Protein AF-A0A0B8NUY4-F1 (afdb_monomer_lite)

Secondary structure (DSSP, 8-state):
-HHHHHHHHHHHHHS-EEEE-TTS-EEEE-HHHHHHHHHH-S-HHHHHHHHHHHHHHHHHHHHTTHHHHHHHHHHHHHHTT-SSHHHHHHHHHTSS-HHHHHHHHHHHHHHHHHHHHHHHHHHHHHH-GGGGSTTTTT-PPPP--

Structure (mmCIF, N/CA/C/O backbone):
data_AF-A0A0B8NUY4-F1
#
_entry.id   AF-A0A0B8NUY4-F1
#
loop_
_atom_site.group_PDB
_atom_site.id
_atom_site.type_symbol
_atom_site.label_atom_id
_atom_site.label_alt_id
_atom_site.label_comp_id
_atom_site.label_asym_id
_atom_site.label_entity_id
_atom_site.label_seq_id
_atom_site.pdbx_PDB_ins_code
_atom_site.Cartn_x
_atom_site.Cartn_y
_atom_site.Cartn_z
_atom_site.occupancy
_atom_site.B_iso_or_equiv
_atom_site.auth_seq_id
_atom_site.auth_comp_id
_atom_site.auth_asym_id
_atom_site.auth_atom_id
_atom_site.pdbx_PDB_model_num
ATOM 1 N N . MET A 1 1 ? -19.690 -8.090 8.317 1.00 87.94 1 MET A N 1
ATOM 2 C CA . MET A 1 1 ? -18.366 -7.470 8.070 1.00 87.94 1 MET A CA 1
ATOM 3 C C . MET A 1 1 ? -17.328 -8.542 7.787 1.00 87.94 1 MET A C 1
ATOM 5 O O . MET A 1 1 ? -16.783 -8.506 6.702 1.00 87.94 1 MET A O 1
ATOM 9 N N . ILE A 1 2 ? -17.117 -9.499 8.701 1.00 89.12 2 ILE A N 1
ATOM 10 C CA . ILE A 1 2 ? -16.120 -10.576 8.546 1.00 89.12 2 ILE A CA 1
ATOM 11 C C . ILE A 1 2 ? -16.313 -11.364 7.238 1.00 89.12 2 ILE A C 1
ATOM 13 O O . ILE A 1 2 ? -15.372 -11.487 6.468 1.00 89.12 2 ILE A O 1
ATOM 17 N N . GLU A 1 3 ? -17.535 -11.819 6.944 1.00 92.81 3 GLU A N 1
ATOM 18 C CA . GLU A 1 3 ? -17.837 -12.544 5.694 1.00 92.81 3 GLU A CA 1
ATOM 19 C C . GLU A 1 3 ? -17.555 -11.695 4.445 1.00 92.81 3 GLU A C 1
ATOM 21 O O . GLU A 1 3 ? -16.857 -12.136 3.543 1.00 92.81 3 GLU A O 1
ATOM 26 N N . PHE A 1 4 ? -18.007 -10.437 4.430 1.00 93.81 4 PHE A N 1
ATOM 27 C CA . PHE A 1 4 ? -17.758 -9.508 3.319 1.00 93.81 4 PHE A CA 1
ATOM 28 C C . PHE A 1 4 ? -16.258 -9.272 3.070 1.00 93.81 4 PHE A C 1
ATOM 30 O O . PHE A 1 4 ? -15.811 -9.166 1.932 1.00 93.81 4 PHE A O 1
ATOM 37 N N . GLU A 1 5 ? -15.473 -9.170 4.142 1.00 91.88 5 GLU A N 1
ATOM 38 C CA . GLU A 1 5 ? -14.023 -9.006 4.058 1.00 91.88 5 GLU A CA 1
ATOM 39 C C . GLU A 1 5 ? -13.341 -10.260 3.501 1.00 91.88 5 GLU A C 1
ATOM 41 O O . GLU A 1 5 ? -12.471 -10.141 2.638 1.00 91.88 5 GLU A O 1
ATOM 46 N N . ALA A 1 6 ? -13.780 -11.447 3.933 1.00 93.75 6 ALA A N 1
ATOM 47 C CA . ALA A 1 6 ? -13.304 -12.718 3.396 1.00 93.75 6 ALA A CA 1
ATOM 48 C C . ALA A 1 6 ? -13.618 -12.848 1.895 1.00 93.75 6 ALA A C 1
ATOM 50 O O . ALA A 1 6 ? -12.716 -13.126 1.110 1.00 93.75 6 ALA A O 1
ATOM 51 N N . GLU A 1 7 ? -14.847 -12.541 1.473 1.00 95.12 7 GLU A N 1
ATOM 52 C CA . GLU A 1 7 ? -15.241 -12.572 0.058 1.00 95.12 7 GLU A CA 1
ATOM 53 C C . GLU A 1 7 ? -14.411 -11.610 -0.806 1.00 95.12 7 GLU A C 1
ATOM 55 O O . GLU A 1 7 ? -13.982 -11.959 -1.908 1.00 95.12 7 GLU A O 1
ATOM 60 N N . LEU A 1 8 ? -14.167 -10.382 -0.331 1.00 94.50 8 LEU A N 1
ATOM 61 C CA . LEU A 1 8 ? -13.328 -9.422 -1.052 1.00 94.50 8 LEU A CA 1
ATOM 62 C C . LEU A 1 8 ? -11.884 -9.927 -1.170 1.00 94.50 8 LEU A C 1
ATOM 64 O O . LEU A 1 8 ? -11.257 -9.770 -2.221 1.00 94.50 8 LEU A O 1
ATOM 68 N N . PHE A 1 9 ? -11.359 -10.539 -0.108 1.00 93.06 9 PHE A N 1
ATOM 69 C CA . PHE A 1 9 ? -10.019 -11.114 -0.102 1.00 93.06 9 PHE A CA 1
ATOM 70 C C . PHE A 1 9 ? -9.893 -12.286 -1.084 1.00 93.06 9 PHE A C 1
ATOM 72 O O . PHE A 1 9 ? -8.938 -12.320 -1.859 1.00 93.06 9 PHE A O 1
ATOM 79 N N . GLU A 1 10 ? -10.873 -13.189 -1.122 1.00 94.75 10 GLU A N 1
ATOM 80 C CA . GLU A 1 10 ? -10.922 -14.296 -2.084 1.00 94.75 10 GLU A CA 1
ATOM 81 C C . GLU A 1 10 ? -10.956 -13.787 -3.529 1.00 94.75 10 GLU A C 1
ATOM 83 O O . GLU A 1 10 ? -10.166 -14.229 -4.366 1.00 94.75 10 GLU A O 1
ATOM 88 N N . LYS A 1 11 ? -11.803 -12.790 -3.825 1.00 94.50 11 LYS A N 1
ATOM 89 C CA . LYS A 1 11 ? -11.851 -12.176 -5.161 1.00 94.50 11 LYS A CA 1
ATOM 90 C C . LYS A 1 11 ? -10.519 -11.524 -5.534 1.00 94.50 11 LYS A C 1
ATOM 92 O O . LYS A 1 11 ? -10.078 -11.664 -6.671 1.00 94.50 11 LYS A O 1
ATOM 97 N N . LYS A 1 12 ? -9.861 -10.841 -4.589 1.00 93.31 12 LYS A N 1
ATOM 98 C CA . LYS A 1 12 ? -8.531 -10.249 -4.800 1.00 93.31 12 LYS A CA 1
ATOM 99 C C . LYS A 1 12 ? -7.484 -11.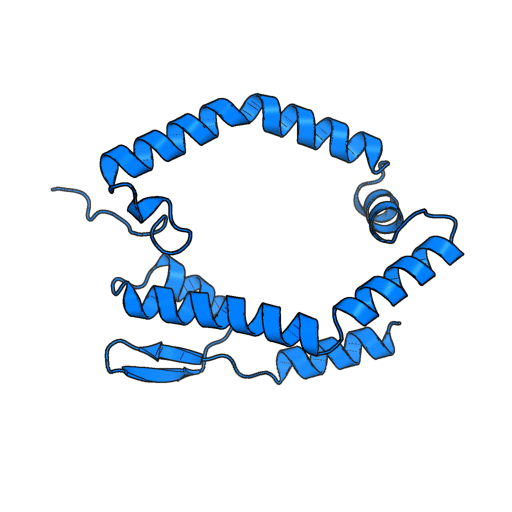328 -5.084 1.00 93.31 12 LYS A C 1
ATOM 101 O O . LYS A 1 12 ? -6.646 -11.136 -5.954 1.00 93.31 12 LYS A O 1
ATOM 106 N N . GLN A 1 13 ? -7.517 -12.446 -4.363 1.00 91.12 13 GLN A N 1
ATOM 107 C CA . GLN A 1 13 ? -6.579 -13.550 -4.566 1.00 91.12 13 GLN A CA 1
ATOM 108 C C . GLN A 1 13 ? -6.770 -14.226 -5.931 1.00 91.12 13 GLN A C 1
ATOM 110 O O . GLN A 1 13 ? -5.793 -14.638 -6.550 1.00 91.12 13 GLN A O 1
ATOM 115 N N . ALA A 1 14 ? -8.014 -14.319 -6.405 1.00 92.38 14 ALA A N 1
ATOM 116 C CA . ALA A 1 14 ? -8.345 -14.853 -7.723 1.00 92.38 14 ALA A CA 1
ATOM 117 C C . ALA A 1 14 ? -8.061 -13.871 -8.877 1.00 92.38 14 ALA A C 1
ATOM 119 O O . ALA A 1 14 ? -8.057 -14.280 -10.039 1.00 92.38 14 ALA A O 1
ATOM 120 N N . HIS A 1 15 ? -7.836 -12.587 -8.585 1.00 93.94 15 HIS A N 1
ATOM 121 C CA . HIS A 1 15 ? -7.518 -11.586 -9.594 1.00 93.94 15 HIS A CA 1
ATOM 122 C C . HIS A 1 15 ? -6.085 -11.782 -10.105 1.00 93.94 15 HIS A C 1
ATOM 124 O O . HIS A 1 15 ? -5.112 -11.562 -9.383 1.00 93.94 15 HIS A O 1
ATOM 130 N N . GLN A 1 16 ? -5.963 -12.208 -11.362 1.00 94.12 16 GLN A N 1
ATOM 131 C CA . GLN A 1 16 ? -4.671 -12.391 -12.016 1.00 94.12 16 GLN A CA 1
ATOM 132 C C . GLN A 1 16 ? -4.020 -11.039 -12.293 1.00 94.12 16 GLN A C 1
ATOM 134 O O . GLN A 1 16 ? -4.650 -10.129 -12.829 1.00 94.12 16 GLN A O 1
ATOM 139 N N . LEU A 1 17 ? -2.742 -10.934 -11.944 1.00 96.56 17 LEU A N 1
ATOM 140 C CA . LEU A 1 17 ? -1.905 -9.795 -12.284 1.00 96.56 17 LEU A CA 1
ATOM 141 C C . LEU A 1 17 ? -0.890 -10.240 -13.325 1.00 96.56 17 LEU A C 1
ATOM 143 O O . LEU A 1 17 ? -0.335 -11.334 -13.231 1.00 96.56 17 LEU A O 1
ATOM 147 N N . SER A 1 18 ? -0.604 -9.360 -14.273 1.00 97.06 18 SER A N 1
ATOM 148 C CA . SER A 1 18 ? 0.389 -9.606 -15.312 1.00 97.06 18 SER A CA 1
ATOM 149 C C . SER A 1 18 ? 1.168 -8.336 -15.615 1.00 97.06 18 SER A C 1
ATOM 151 O O . SER A 1 18 ? 0.633 -7.239 -15.454 1.00 97.06 18 SER A O 1
ATOM 153 N N . TYR A 1 19 ? 2.393 -8.482 -16.102 1.00 97.50 19 TYR A N 1
ATOM 154 C CA . TYR A 1 19 ? 3.190 -7.394 -16.669 1.00 97.50 19 TYR A CA 1
ATOM 155 C C . TYR A 1 19 ? 3.622 -7.751 -18.096 1.00 97.50 19 TYR A C 1
ATOM 157 O O . TYR A 1 19 ? 3.469 -8.891 -18.529 1.00 97.50 19 TYR A O 1
ATOM 165 N N . VAL A 1 20 ? 4.143 -6.776 -18.834 1.00 97.94 20 VAL A N 1
ATOM 166 C CA . VAL A 1 20 ? 4.704 -6.967 -20.175 1.00 97.94 20 VAL A CA 1
ATOM 167 C C . VAL A 1 20 ? 6.219 -7.136 -20.064 1.00 97.94 20 VAL A C 1
ATOM 169 O O . VAL A 1 20 ? 6.892 -6.270 -19.502 1.00 97.94 20 VAL A O 1
ATOM 172 N N . ASP A 1 21 ? 6.744 -8.254 -20.564 1.00 95.88 21 ASP A N 1
ATOM 173 C CA . ASP A 1 21 ? 8.181 -8.538 -20.595 1.00 95.88 21 ASP A CA 1
ATOM 174 C C . ASP A 1 21 ? 8.914 -7.786 -21.724 1.00 95.88 21 ASP A C 1
ATOM 176 O O . ASP A 1 21 ? 8.318 -7.064 -22.523 1.00 95.88 21 ASP A O 1
ATOM 180 N N . GLU A 1 22 ? 10.233 -7.962 -21.806 1.00 95.00 22 GLU A N 1
ATOM 181 C CA . GLU A 1 22 ? 11.085 -7.301 -22.809 1.00 95.00 22 GLU A CA 1
ATOM 182 C C . GLU A 1 22 ? 10.755 -7.696 -24.257 1.00 95.00 22 GLU A C 1
ATOM 184 O O . GLU A 1 22 ? 11.108 -6.978 -25.191 1.00 95.00 22 GLU A O 1
ATOM 189 N N . ASN A 1 23 ? 10.070 -8.825 -24.453 1.00 95.25 23 ASN A N 1
ATOM 190 C CA . ASN A 1 23 ? 9.657 -9.322 -25.761 1.00 95.25 23 ASN A CA 1
ATOM 191 C C . ASN A 1 23 ? 8.230 -8.877 -26.126 1.00 95.25 23 ASN A C 1
ATOM 193 O O . ASN A 1 23 ? 7.735 -9.232 -27.196 1.00 95.25 23 ASN A O 1
ATOM 197 N N . GLY A 1 24 ? 7.558 -8.119 -25.253 1.00 94.94 24 GLY A N 1
ATOM 198 C CA . GLY A 1 24 ? 6.174 -7.692 -25.441 1.00 94.94 24 GLY A CA 1
ATOM 199 C C . GLY A 1 24 ? 5.130 -8.735 -25.029 1.00 94.94 24 GLY A C 1
ATOM 200 O O . GLY A 1 24 ? 3.950 -8.556 -25.333 1.00 94.94 24 GLY A O 1
ATOM 201 N N . ASN A 1 25 ? 5.521 -9.813 -24.344 1.00 97.06 25 ASN A N 1
ATOM 202 C CA . ASN A 1 25 ? 4.589 -10.839 -23.882 1.00 97.06 25 ASN A CA 1
ATOM 203 C C . ASN A 1 25 ? 3.969 -10.451 -22.540 1.00 97.06 25 ASN A C 1
ATOM 205 O O . ASN A 1 25 ? 4.653 -9.947 -21.652 1.00 97.06 25 ASN A O 1
ATOM 209 N N . SER A 1 26 ? 2.682 -10.753 -22.367 1.00 97.25 26 SER A N 1
ATOM 210 C CA . SER A 1 26 ? 2.031 -10.685 -21.058 1.00 97.25 26 SER A CA 1
ATOM 211 C C . SER A 1 26 ? 2.443 -11.894 -20.215 1.00 97.25 26 SER A C 1
ATOM 213 O O . SER A 1 26 ? 2.298 -13.036 -20.652 1.00 97.25 26 SER A O 1
ATOM 215 N N . VAL A 1 27 ? 2.984 -11.632 -19.026 1.00 97.69 27 VAL A N 1
ATOM 216 C CA . VAL A 1 27 ? 3.499 -12.636 -18.092 1.00 97.69 27 VAL A CA 1
ATOM 217 C C . VAL A 1 27 ? 2.803 -12.482 -16.748 1.00 97.69 27 VAL A C 1
ATOM 219 O O . VAL A 1 27 ? 2.834 -11.406 -16.146 1.00 97.69 27 VAL A O 1
ATOM 222 N N . ASP A 1 28 ? 2.207 -13.571 -16.265 1.00 97.31 28 ASP A N 1
ATOM 223 C CA . ASP A 1 28 ? 1.576 -13.629 -14.948 1.00 97.31 28 ASP A CA 1
ATOM 224 C C . ASP A 1 28 ? 2.596 -13.383 -13.833 1.00 97.31 28 ASP A C 1
ATOM 226 O O . ASP A 1 28 ? 3.708 -13.921 -13.829 1.00 97.31 28 ASP A O 1
ATOM 230 N N . ALA A 1 29 ? 2.202 -12.591 -12.842 1.00 96.38 29 ALA A N 1
ATOM 231 C CA . ALA A 1 29 ? 3.053 -12.245 -11.719 1.00 96.38 29 ALA A CA 1
ATOM 232 C C . ALA A 1 29 ? 2.259 -12.129 -10.420 1.00 96.38 29 ALA A C 1
ATOM 234 O O . ALA A 1 29 ? 1.110 -11.706 -10.382 1.00 96.38 29 ALA A O 1
ATOM 235 N N . SER A 1 30 ? 2.905 -12.469 -9.310 1.00 95.38 30 SER A N 1
ATOM 236 C CA . SER A 1 30 ? 2.383 -12.177 -7.976 1.00 95.38 30 SER A CA 1
ATOM 237 C C . SER A 1 30 ? 2.808 -10.777 -7.516 1.00 95.38 30 SER A C 1
ATOM 239 O O . SER A 1 30 ? 3.743 -10.186 -8.059 1.00 95.38 30 SER A O 1
ATOM 241 N N . LEU A 1 31 ? 2.171 -10.255 -6.461 1.00 94.81 31 LEU A N 1
ATOM 242 C CA . LEU A 1 31 ? 2.540 -8.960 -5.869 1.00 94.81 31 LEU A CA 1
ATOM 243 C C . LEU A 1 31 ? 4.039 -8.849 -5.513 1.00 94.81 31 LEU A C 1
ATOM 245 O O . LEU A 1 31 ? 4.652 -7.847 -5.887 1.00 94.81 31 LEU A O 1
ATOM 249 N N . PRO A 1 32 ? 4.676 -9.848 -4.858 1.00 95.88 32 PRO A N 1
ATOM 250 C CA . PRO A 1 32 ? 6.115 -9.797 -4.601 1.00 95.88 32 PRO A CA 1
ATOM 251 C C . PRO A 1 32 ? 6.965 -9.764 -5.876 1.00 95.88 32 PRO A C 1
ATOM 253 O O . PRO A 1 32 ? 7.992 -9.087 -5.899 1.00 95.88 32 PRO A O 1
ATOM 256 N N . VAL A 1 33 ? 6.537 -10.465 -6.933 1.00 96.62 33 VAL A N 1
ATOM 257 C CA . VAL A 1 33 ? 7.246 -10.496 -8.221 1.00 96.62 33 VAL A CA 1
ATOM 258 C C . VAL A 1 33 ? 7.189 -9.127 -8.891 1.00 96.62 33 VAL A C 1
ATOM 260 O O . VAL A 1 33 ? 8.239 -8.590 -9.234 1.00 96.62 33 VAL A O 1
ATOM 263 N N . LEU A 1 34 ? 6.005 -8.514 -8.989 1.00 96.31 34 LEU A N 1
ATOM 264 C CA . LEU A 1 34 ? 5.851 -7.156 -9.524 1.00 96.31 34 LEU A CA 1
ATOM 265 C C . LEU A 1 34 ? 6.705 -6.147 -8.746 1.00 96.31 34 LEU A C 1
ATOM 267 O O . LEU A 1 34 ? 7.444 -5.365 -9.342 1.00 96.31 34 LEU A O 1
ATOM 271 N N . ALA A 1 35 ? 6.679 -6.214 -7.411 1.00 94.44 35 ALA A N 1
ATOM 272 C CA . ALA A 1 35 ? 7.494 -5.349 -6.563 1.00 94.44 35 ALA A CA 1
ATOM 273 C C . ALA A 1 35 ? 9.004 -5.562 -6.777 1.00 94.44 35 ALA A C 1
ATOM 275 O O . ALA A 1 35 ? 9.775 -4.606 -6.701 1.00 94.44 35 ALA A O 1
ATOM 276 N N . SER A 1 36 ? 9.439 -6.799 -7.038 1.00 95.75 36 SER A N 1
ATOM 277 C CA . SER A 1 36 ? 10.831 -7.091 -7.387 1.00 95.75 36 SER A CA 1
ATOM 278 C C . SER A 1 36 ? 11.198 -6.502 -8.746 1.00 95.75 36 SER A C 1
ATOM 280 O O . SER A 1 36 ? 12.208 -5.813 -8.840 1.00 95.75 36 SER A O 1
ATOM 282 N N . ILE A 1 37 ? 10.363 -6.705 -9.771 1.00 95.12 37 ILE A N 1
ATOM 283 C CA . ILE A 1 37 ? 10.586 -6.192 -11.132 1.00 95.12 37 ILE A CA 1
ATOM 284 C C . ILE A 1 37 ? 10.782 -4.674 -11.112 1.00 95.12 37 ILE A C 1
ATOM 286 O O . ILE A 1 37 ? 11.767 -4.186 -11.657 1.00 95.12 37 ILE A O 1
ATOM 290 N N . ILE A 1 38 ? 9.914 -3.936 -10.411 1.00 92.88 38 ILE A N 1
ATOM 291 C CA . ILE A 1 38 ? 9.998 -2.469 -10.279 1.00 92.88 38 ILE A CA 1
ATOM 292 C C . ILE A 1 38 ? 11.329 -2.011 -9.657 1.00 92.88 38 ILE A C 1
ATOM 294 O O . ILE A 1 38 ? 11.805 -0.912 -9.937 1.00 92.88 38 ILE A O 1
ATOM 298 N N . ARG A 1 39 ? 11.953 -2.826 -8.801 1.00 89.75 39 ARG A N 1
ATOM 299 C CA . ARG A 1 39 ? 13.219 -2.462 -8.149 1.00 89.75 39 ARG A CA 1
ATOM 300 C C . ARG A 1 39 ? 14.458 -2.895 -8.920 1.00 89.75 39 ARG A C 1
ATOM 302 O O . ARG A 1 39 ? 15.480 -2.237 -8.781 1.00 89.75 39 ARG A O 1
ATOM 309 N N . THR A 1 40 ? 14.397 -4.009 -9.648 1.00 91.00 40 THR A N 1
ATOM 310 C CA . THR A 1 40 ? 15.613 -4.695 -10.117 1.00 91.00 40 THR A CA 1
ATOM 311 C C . THR A 1 40 ? 15.685 -4.912 -11.620 1.00 91.00 40 THR A C 1
ATOM 313 O O . THR A 1 40 ? 16.738 -5.310 -12.098 1.00 91.00 40 THR A O 1
ATOM 316 N N . ASN A 1 41 ? 14.594 -4.742 -12.371 1.00 92.50 41 ASN A N 1
ATOM 317 C CA . ASN A 1 41 ? 14.639 -4.958 -13.815 1.00 92.50 41 ASN A CA 1
ATOM 318 C C . ASN A 1 41 ? 15.307 -3.762 -14.512 1.00 92.50 41 ASN A C 1
ATOM 320 O O . ASN A 1 41 ? 14.965 -2.615 -14.229 1.00 92.50 41 ASN A O 1
ATOM 324 N N . GLU A 1 42 ? 16.241 -4.026 -15.425 1.00 90.00 42 GLU A N 1
ATOM 325 C CA . GLU A 1 42 ? 17.007 -2.994 -16.136 1.00 90.00 42 GLU A CA 1
ATOM 326 C C . GLU A 1 42 ? 16.142 -2.221 -17.146 1.00 90.00 42 GLU A C 1
ATOM 328 O O . GLU A 1 42 ? 16.305 -1.008 -17.325 1.00 90.00 42 GLU A O 1
ATOM 333 N N . ASN A 1 43 ? 15.153 -2.883 -17.751 1.00 90.94 43 ASN A N 1
ATOM 334 C CA . ASN A 1 43 ? 14.269 -2.289 -18.742 1.00 90.94 43 ASN A CA 1
ATOM 335 C C . ASN A 1 43 ? 13.178 -1.426 -18.079 1.00 90.94 43 ASN A C 1
ATOM 337 O O . ASN A 1 43 ? 12.319 -1.907 -17.333 1.00 90.94 43 ASN A O 1
ATOM 341 N N . ALA A 1 44 ? 13.199 -0.125 -18.380 1.00 87.88 44 ALA A N 1
ATOM 342 C CA . ALA A 1 44 ? 12.260 0.848 -17.829 1.00 87.88 44 ALA A CA 1
ATOM 343 C C . ALA A 1 44 ? 10.797 0.571 -18.209 1.00 87.88 44 ALA A C 1
ATOM 345 O O . ALA A 1 44 ? 9.917 0.756 -17.367 1.00 87.88 44 ALA A O 1
ATOM 346 N N . ASP A 1 45 ? 10.541 0.070 -19.418 1.00 91.88 45 ASP A N 1
ATOM 347 C CA . ASP A 1 45 ? 9.188 -0.227 -19.895 1.00 91.88 45 ASP A CA 1
ATOM 348 C C . ASP A 1 45 ? 8.598 -1.433 -19.150 1.00 91.88 45 ASP A C 1
ATOM 350 O O . ASP A 1 45 ? 7.426 -1.431 -18.764 1.00 91.88 45 ASP A O 1
ATOM 354 N N . VAL A 1 46 ? 9.437 -2.429 -18.843 1.00 95.25 46 VAL A N 1
ATOM 355 C CA . VAL A 1 46 ? 9.054 -3.589 -18.023 1.00 95.25 46 VAL A CA 1
ATOM 356 C C . VAL A 1 46 ? 8.728 -3.151 -16.593 1.00 95.25 46 VAL A C 1
ATOM 358 O O . VAL A 1 46 ? 7.690 -3.539 -16.047 1.00 95.25 46 VAL A O 1
ATOM 361 N N . ARG A 1 47 ? 9.558 -2.283 -15.989 1.00 93.31 47 ARG A N 1
ATOM 362 C CA . ARG A 1 47 ? 9.267 -1.691 -14.667 1.00 93.31 47 ARG A CA 1
ATOM 363 C C . ARG A 1 47 ? 7.953 -0.915 -14.673 1.00 93.31 47 ARG A C 1
ATOM 365 O O . ARG A 1 47 ? 7.148 -1.066 -13.753 1.00 93.31 47 ARG A O 1
ATOM 372 N N . GLN A 1 48 ? 7.720 -0.108 -15.707 1.00 92.38 48 GLN A N 1
ATOM 373 C CA . GLN A 1 48 ? 6.498 0.676 -15.854 1.00 92.38 48 GLN A CA 1
ATOM 374 C C . GLN A 1 48 ? 5.263 -0.216 -15.991 1.00 92.38 48 GLN A C 1
ATOM 376 O O . GLN A 1 48 ? 4.246 0.057 -15.352 1.00 92.38 48 GLN A O 1
ATOM 381 N N . SER A 1 49 ? 5.346 -1.292 -16.774 1.00 96.06 49 SER A N 1
ATOM 382 C CA . SER A 1 49 ? 4.253 -2.253 -16.917 1.00 96.06 49 SER A CA 1
ATOM 383 C C . SER A 1 49 ? 3.929 -2.945 -15.589 1.00 96.06 49 SER A C 1
ATOM 385 O O . SER A 1 49 ? 2.764 -3.004 -15.193 1.00 96.06 49 SER A O 1
ATOM 387 N N . ALA A 1 50 ? 4.951 -3.372 -14.840 1.00 96.00 50 ALA A N 1
ATOM 388 C CA . ALA A 1 50 ? 4.761 -3.971 -13.521 1.00 96.00 50 ALA A CA 1
ATOM 389 C C . ALA A 1 50 ? 4.157 -2.987 -12.502 1.00 96.00 50 ALA A C 1
ATOM 391 O O . ALA A 1 50 ? 3.269 -3.357 -11.734 1.00 96.00 50 ALA A O 1
ATOM 392 N N . HIS A 1 51 ? 4.588 -1.722 -12.515 1.00 94.50 51 HIS A N 1
ATOM 393 C CA . HIS A 1 51 ? 3.996 -0.670 -11.685 1.00 94.50 51 HIS A CA 1
ATOM 394 C C . HIS A 1 51 ? 2.533 -0.407 -12.057 1.00 94.50 51 HIS A C 1
ATOM 396 O O . HIS A 1 51 ? 1.673 -0.321 -11.182 1.00 94.50 51 HIS A O 1
ATOM 402 N N . LYS A 1 52 ? 2.226 -0.341 -13.357 1.00 95.12 52 LYS A N 1
ATOM 403 C CA . LYS A 1 52 ? 0.854 -0.191 -13.842 1.00 95.12 52 LYS A CA 1
ATOM 404 C C . LYS A 1 52 ? -0.044 -1.340 -13.376 1.00 95.12 52 LYS A C 1
ATOM 406 O O . LYS A 1 52 ? -1.161 -1.067 -12.956 1.00 95.12 52 LYS A O 1
ATOM 411 N N . ALA A 1 53 ? 0.443 -2.580 -13.373 1.00 96.69 53 ALA A N 1
ATOM 412 C CA . ALA A 1 53 ? -0.320 -3.720 -12.864 1.00 96.69 53 ALA A CA 1
ATOM 413 C C . ALA A 1 53 ? -0.719 -3.558 -11.382 1.00 96.69 53 ALA A C 1
ATOM 415 O O . ALA A 1 53 ? -1.825 -3.935 -10.998 1.00 96.69 53 ALA A O 1
ATOM 416 N N . LEU A 1 54 ? 0.143 -2.951 -10.552 1.00 95.12 54 LEU A N 1
ATOM 417 C CA . LEU A 1 54 ? -0.195 -2.626 -9.160 1.00 95.12 54 LEU A CA 1
ATOM 418 C C . LEU A 1 54 ? -1.267 -1.530 -9.067 1.00 95.12 54 LEU A C 1
ATOM 420 O O . LEU A 1 54 ? -2.214 -1.679 -8.298 1.00 95.12 54 LEU A O 1
ATOM 424 N N . LEU A 1 55 ? -1.164 -0.471 -9.875 1.00 94.25 55 LEU A N 1
ATOM 425 C CA . LEU A 1 55 ? -2.179 0.592 -9.920 1.00 94.25 55 LEU A CA 1
ATOM 426 C C . LEU A 1 55 ? -3.534 0.076 -10.422 1.00 94.25 55 LEU A C 1
ATOM 428 O O . LEU A 1 55 ? -4.582 0.447 -9.898 1.00 94.25 55 LEU A O 1
ATOM 432 N N . ASP A 1 56 ? -3.526 -0.799 -11.424 1.00 95.88 56 ASP A N 1
ATOM 433 C CA . ASP A 1 56 ? -4.745 -1.392 -11.970 1.00 95.88 56 ASP A CA 1
ATOM 434 C C . ASP A 1 56 ? -5.428 -2.295 -10.925 1.00 95.88 56 ASP A C 1
ATOM 436 O O . ASP A 1 56 ? -6.656 -2.275 -10.813 1.00 95.88 56 ASP A O 1
ATOM 440 N N . LEU A 1 57 ? -4.658 -2.998 -10.082 1.00 96.00 57 LEU A N 1
ATOM 441 C CA . LEU A 1 57 ? -5.204 -3.722 -8.930 1.00 96.00 57 LEU A CA 1
ATOM 442 C C . LEU A 1 57 ? -5.879 -2.786 -7.919 1.00 96.00 57 LEU A C 1
ATOM 444 O O . LEU A 1 57 ? -6.936 -3.126 -7.385 1.00 96.00 57 LEU A O 1
ATOM 448 N N . GLU A 1 58 ? -5.291 -1.622 -7.631 1.00 94.50 58 GLU A N 1
ATOM 449 C CA . GLU A 1 58 ? -5.912 -0.628 -6.746 1.00 94.50 58 GLU A CA 1
ATOM 450 C C . GLU A 1 58 ? -7.254 -0.157 -7.314 1.00 94.50 58 GLU A C 1
ATOM 452 O O . GLU A 1 58 ? -8.261 -0.156 -6.602 1.00 94.50 58 GLU A O 1
ATOM 457 N N . GLN A 1 59 ? -7.303 0.166 -8.611 1.00 96.44 59 GLN A N 1
ATOM 458 C CA . GLN A 1 59 ? -8.550 0.550 -9.279 1.00 96.44 59 GLN A CA 1
ATOM 459 C C . GLN A 1 59 ? -9.585 -0.574 -9.245 1.00 96.44 59 GLN A C 1
ATOM 461 O O . GLN A 1 59 ? -10.762 -0.330 -8.968 1.00 96.44 59 GLN A O 1
ATOM 466 N N . TRP A 1 60 ? -9.148 -1.813 -9.464 1.00 96.88 60 TRP A N 1
ATOM 467 C CA . TRP A 1 60 ? -10.010 -2.978 -9.357 1.00 96.88 60 TRP A CA 1
ATOM 468 C C . TRP A 1 60 ? -10.586 -3.111 -7.939 1.00 96.88 60 TRP A C 1
ATOM 470 O O . TRP A 1 60 ? -11.796 -3.272 -7.791 1.00 96.88 60 TRP A O 1
ATOM 480 N N . LEU A 1 61 ? -9.780 -2.954 -6.882 1.00 96.06 61 LEU A N 1
ATOM 481 C CA . LEU A 1 61 ? -10.254 -3.026 -5.491 1.00 96.06 61 LEU A CA 1
ATOM 482 C C . LEU A 1 61 ? -11.323 -1.972 -5.180 1.00 96.06 61 LEU A C 1
ATOM 484 O O . LEU A 1 61 ? -12.339 -2.293 -4.553 1.00 96.06 61 LEU A O 1
ATOM 488 N N . LEU A 1 62 ? -11.123 -0.734 -5.643 1.00 95.12 62 LEU A N 1
ATOM 489 C CA . LEU A 1 62 ? -12.088 0.355 -5.466 1.00 95.12 62 LEU A CA 1
ATOM 490 C C . LEU A 1 62 ? -13.448 0.026 -6.092 1.00 95.12 62 LEU A C 1
ATOM 492 O O . LEU A 1 62 ? -14.482 0.367 -5.521 1.00 95.12 62 LEU A O 1
ATOM 496 N N . GLN A 1 63 ? -13.448 -0.673 -7.226 1.00 96.00 63 GLN A N 1
ATOM 497 C CA . GLN A 1 63 ? -14.660 -1.068 -7.949 1.00 96.00 63 GLN A CA 1
ATOM 498 C C . GLN A 1 63 ? -15.295 -2.364 -7.425 1.00 96.00 63 GLN A C 1
ATOM 500 O O . GLN A 1 63 ? -16.454 -2.638 -7.726 1.00 96.00 63 GLN A O 1
ATOM 505 N N . ASN A 1 64 ? -14.565 -3.161 -6.638 1.00 95.75 64 ASN A N 1
ATOM 506 C CA . ASN A 1 64 ? -14.990 -4.504 -6.225 1.00 95.75 64 ASN A CA 1
ATOM 507 C C . ASN A 1 64 ? -15.353 -4.628 -4.738 1.00 95.75 64 ASN A C 1
ATOM 509 O O . ASN A 1 64 ? -15.529 -5.740 -4.245 1.00 95.75 64 ASN A O 1
ATOM 513 N N . GLY A 1 65 ? -15.536 -3.507 -4.034 1.00 94.81 65 GLY A N 1
ATOM 514 C CA . GLY A 1 65 ? -16.125 -3.489 -2.689 1.00 94.81 65 GLY A CA 1
ATOM 515 C C . GLY A 1 65 ? -15.217 -2.963 -1.583 1.00 94.81 65 GLY A C 1
ATOM 516 O O . GLY A 1 65 ? -15.602 -3.008 -0.414 1.00 94.81 65 GLY A O 1
ATOM 517 N N . PHE A 1 66 ? -14.031 -2.432 -1.904 1.00 96.44 66 PHE A N 1
ATOM 518 C CA . PHE A 1 66 ? -13.168 -1.829 -0.884 1.00 96.44 66 PHE A CA 1
ATOM 519 C C . PHE A 1 66 ? -13.844 -0.640 -0.180 1.00 96.44 66 PHE A C 1
ATOM 521 O O . PHE A 1 66 ? -13.780 -0.523 1.043 1.00 96.44 66 PHE A O 1
ATOM 528 N N . ILE A 1 67 ? -14.562 0.207 -0.923 1.00 96.81 67 ILE A N 1
ATOM 529 C CA . ILE A 1 67 ? -15.285 1.356 -0.354 1.00 96.81 67 ILE A CA 1
ATOM 530 C C . ILE A 1 67 ? -16.397 0.897 0.600 1.00 96.81 67 ILE A C 1
ATOM 532 O O . ILE A 1 67 ? -16.591 1.470 1.675 1.00 96.81 67 ILE A O 1
ATOM 536 N N . GLU A 1 68 ? -17.115 -0.162 0.245 1.00 97.38 68 GLU A N 1
ATOM 537 C CA . GLU A 1 68 ? -18.157 -0.773 1.070 1.00 97.38 68 GLU A CA 1
ATOM 538 C C . GLU A 1 68 ? -17.566 -1.369 2.351 1.00 97.38 68 GLU A C 1
ATOM 540 O O . GLU A 1 68 ? -18.123 -1.157 3.432 1.00 97.38 68 GLU A O 1
ATOM 545 N N . LEU A 1 69 ? -16.403 -2.021 2.261 1.00 96.69 69 LEU A N 1
ATOM 546 C CA . LEU A 1 69 ? -15.674 -2.511 3.428 1.00 96.69 69 LEU A CA 1
ATOM 547 C C . LEU A 1 69 ? -15.289 -1.365 4.375 1.00 96.69 69 LEU A C 1
ATOM 549 O O . LEU A 1 69 ? -15.516 -1.472 5.581 1.00 96.69 69 LEU A O 1
ATOM 553 N N . VAL A 1 70 ? -14.774 -0.247 3.850 1.00 9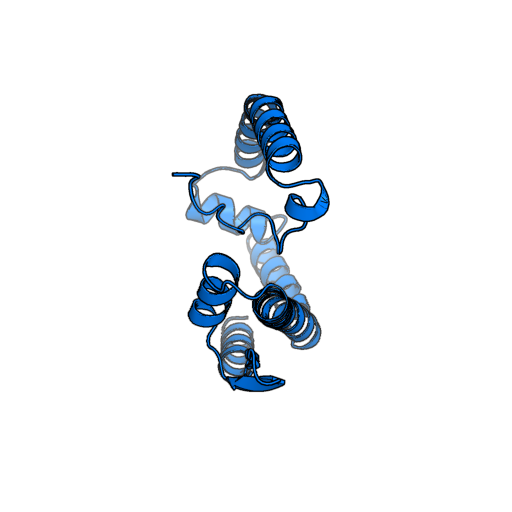6.75 70 VAL A N 1
ATOM 554 C CA . VAL A 1 70 ? -14.442 0.945 4.654 1.00 96.75 70 VAL A CA 1
ATOM 555 C C . VAL A 1 70 ? -15.680 1.478 5.386 1.00 96.75 70 VAL A C 1
ATOM 557 O O . VAL A 1 70 ? -15.623 1.754 6.586 1.00 96.75 70 VAL A O 1
ATOM 560 N N . LYS A 1 71 ? -16.833 1.560 4.708 1.00 97.62 71 LYS A N 1
ATOM 561 C CA . LYS A 1 71 ? -18.103 1.972 5.337 1.00 97.62 71 LYS A CA 1
ATOM 562 C C . LYS A 1 71 ? -18.521 1.013 6.456 1.00 97.62 71 LYS A C 1
ATOM 564 O O . LYS A 1 71 ? -18.961 1.469 7.510 1.00 97.62 71 LYS A O 1
ATOM 569 N N . LEU A 1 72 ? -18.403 -0.300 6.245 1.00 97.75 72 LEU A N 1
ATOM 570 C CA . LEU A 1 72 ? -18.743 -1.312 7.252 1.00 97.75 72 LEU A CA 1
ATOM 571 C C . LEU A 1 72 ? -17.835 -1.222 8.482 1.00 97.75 72 LEU A C 1
ATOM 573 O O . LEU A 1 72 ? -18.334 -1.259 9.605 1.00 97.75 72 LEU A O 1
ATOM 577 N N . ARG A 1 73 ? -16.530 -1.045 8.272 1.00 97.62 73 ARG A N 1
ATOM 578 C CA . ARG A 1 73 ? -15.541 -0.845 9.335 1.00 97.62 73 ARG A CA 1
ATOM 579 C C . ARG A 1 73 ? -15.840 0.402 10.167 1.00 97.62 73 ARG A C 1
ATOM 581 O O . ARG A 1 73 ? -15.853 0.330 11.393 1.00 97.62 73 ARG A O 1
ATOM 588 N N . ASN A 1 74 ? -16.170 1.521 9.520 1.00 98.00 74 ASN A N 1
ATOM 589 C CA . ASN A 1 74 ? -16.559 2.741 10.231 1.00 98.00 74 ASN A CA 1
ATOM 590 C C . ASN A 1 74 ? -17.857 2.561 11.028 1.00 98.00 74 ASN A C 1
ATOM 592 O O . ASN A 1 74 ? -17.908 2.955 12.188 1.00 98.00 74 ASN A O 1
ATOM 596 N N . LYS A 1 75 ? -18.880 1.904 10.461 1.00 97.88 75 LYS A N 1
ATOM 597 C CA . LYS A 1 75 ? -20.115 1.579 11.200 1.00 97.88 75 LYS A CA 1
ATOM 598 C C . LYS A 1 75 ? -19.843 0.706 12.425 1.00 97.88 75 LYS A C 1
ATOM 600 O O . LYS A 1 75 ? -20.435 0.925 13.477 1.00 97.88 75 LYS A O 1
ATOM 605 N N . PHE A 1 76 ? -18.954 -0.277 12.290 1.00 96.88 76 PHE A N 1
ATOM 606 C CA . PHE A 1 76 ? -18.535 -1.125 13.401 1.00 96.88 76 PHE A CA 1
ATOM 607 C C . PHE A 1 76 ? -17.875 -0.300 14.514 1.00 96.88 76 PHE A C 1
ATOM 609 O O . PHE A 1 76 ? -18.316 -0.368 15.657 1.00 96.88 76 PHE A O 1
ATOM 616 N N . ALA A 1 77 ? -16.897 0.542 14.185 1.00 97.81 77 ALA A N 1
ATOM 617 C CA . ALA A 1 77 ? -16.226 1.390 15.169 1.00 97.81 77 ALA A CA 1
ATOM 618 C C . ALA A 1 77 ? -17.187 2.375 15.861 1.00 97.81 77 ALA A C 1
ATOM 620 O O . ALA A 1 77 ? -17.165 2.508 17.083 1.00 97.81 77 ALA A O 1
ATOM 621 N N . GLN A 1 78 ? -18.109 2.975 15.105 1.00 98.00 78 GLN A N 1
ATOM 622 C CA . GLN A 1 78 ? -19.153 3.854 15.643 1.00 98.00 78 GLN A CA 1
ATOM 623 C C . GLN A 1 78 ? -20.078 3.136 16.624 1.00 98.00 78 GLN A C 1
ATOM 625 O O . GLN A 1 78 ? -20.449 3.707 17.647 1.00 98.00 78 GLN A O 1
ATOM 630 N N . SER A 1 79 ? -20.408 1.865 16.372 1.00 97.75 79 SER A N 1
ATOM 631 C CA . SER A 1 79 ? -21.207 1.066 17.313 1.00 97.75 79 SER A CA 1
ATOM 632 C C . SER A 1 79 ? -20.506 0.822 18.655 1.00 97.75 79 SER A C 1
ATOM 634 O O . SER A 1 79 ? -21.170 0.553 19.652 1.00 97.75 79 SER A O 1
ATOM 636 N N . LEU A 1 80 ? -19.178 0.953 18.684 1.00 97.06 80 LEU A N 1
ATOM 637 C CA . LEU A 1 80 ? -18.345 0.836 19.878 1.00 97.06 80 LEU A CA 1
ATOM 638 C C . LEU A 1 80 ? -18.035 2.198 20.525 1.00 97.06 80 LEU A C 1
ATOM 640 O O . LEU A 1 80 ? -17.321 2.239 21.522 1.00 97.06 80 LEU A O 1
ATOM 644 N N . GLY A 1 81 ? -18.567 3.299 19.981 1.00 97.31 81 GLY A N 1
ATOM 645 C CA . GLY A 1 81 ? -18.372 4.655 20.504 1.00 97.31 81 GLY A CA 1
ATOM 646 C C . GLY A 1 81 ? -17.185 5.425 19.913 1.00 97.31 81 GLY A C 1
ATOM 647 O O . GLY A 1 81 ? -16.899 6.521 20.384 1.00 97.31 81 GLY A O 1
ATOM 648 N N . TYR A 1 82 ? -16.516 4.897 18.884 1.00 97.75 82 TYR A N 1
ATOM 649 C CA . TYR A 1 82 ? -15.404 5.572 18.202 1.00 97.75 82 TYR A CA 1
ATOM 650 C C . TYR A 1 82 ? -15.894 6.452 17.039 1.00 97.75 82 TYR A C 1
ATOM 652 O O . TYR A 1 82 ? -16.939 6.187 16.443 1.00 97.75 82 TYR A O 1
ATOM 660 N N . GLY A 1 83 ? -15.126 7.482 16.664 1.00 96.06 83 GLY A N 1
ATOM 661 C CA . GLY A 1 83 ? -15.457 8.352 15.524 1.00 96.06 83 GLY A CA 1
ATOM 662 C C . GLY A 1 83 ? -15.331 7.642 14.171 1.00 96.06 83 GLY A C 1
ATOM 663 O O . GLY A 1 83 ? -16.181 7.788 13.284 1.00 96.06 83 GLY A O 1
ATOM 664 N N . SER A 1 84 ? -14.291 6.823 14.033 1.00 97.62 84 SER A N 1
ATOM 665 C CA . SER A 1 84 ? -13.961 6.067 12.829 1.00 97.62 84 SER A CA 1
ATOM 666 C C . SER A 1 84 ? -13.288 4.735 13.161 1.00 97.62 84 SER A C 1
ATOM 668 O O . SER A 1 84 ? -12.868 4.481 14.290 1.00 97.62 84 SER A O 1
ATOM 670 N N . PHE A 1 85 ? -13.144 3.874 12.152 1.00 97.38 85 PHE A N 1
ATOM 671 C CA . PHE A 1 85 ? -12.351 2.655 12.291 1.00 97.38 85 PHE A CA 1
ATOM 672 C C . PHE A 1 85 ? -10.874 2.941 12.537 1.00 97.38 85 PHE A C 1
ATOM 674 O O . PHE A 1 85 ? -10.223 2.140 13.194 1.00 97.38 85 PHE A O 1
ATOM 681 N N . PHE A 1 86 ? -10.357 4.072 12.049 1.00 97.25 86 PHE A N 1
ATOM 682 C CA . PHE A 1 86 ? -8.981 4.474 12.314 1.00 97.25 86 PHE A CA 1
ATOM 683 C C . PHE A 1 86 ? -8.763 4.722 13.810 1.00 97.25 86 PHE A C 1
ATOM 685 O O . PHE A 1 86 ? -7.867 4.114 14.384 1.00 97.25 86 PHE A O 1
ATOM 692 N N . ASP A 1 87 ? -9.652 5.486 14.455 1.00 97.56 87 ASP A N 1
ATOM 693 C CA . ASP A 1 87 ? -9.597 5.736 15.905 1.00 97.56 87 ASP A CA 1
ATOM 694 C C . ASP A 1 87 ? -9.653 4.432 16.704 1.00 97.56 87 ASP A C 1
ATOM 696 O O . ASP A 1 87 ? -8.851 4.202 17.607 1.00 97.56 87 ASP A O 1
ATOM 700 N N . TYR A 1 88 ? -10.573 3.543 16.318 1.00 97.75 88 TYR A N 1
ATOM 701 C CA . TYR A 1 88 ? -10.679 2.215 16.911 1.00 97.75 88 TYR A CA 1
ATOM 702 C C . TYR A 1 88 ? -9.389 1.401 16.736 1.00 97.75 88 TYR A C 1
ATOM 704 O O . TYR A 1 88 ? -8.922 0.780 17.687 1.00 97.75 88 TYR A O 1
ATOM 712 N N . SER A 1 89 ? -8.809 1.370 15.535 1.00 96.38 89 SER A N 1
ATOM 713 C CA . SER A 1 89 ? -7.601 0.590 15.261 1.00 96.38 89 SER A CA 1
ATOM 714 C C . SER A 1 89 ? -6.389 1.120 16.018 1.00 96.38 89 SER A C 1
ATOM 716 O O . SER A 1 89 ? -5.714 0.319 16.654 1.00 96.38 89 SER A O 1
ATOM 718 N N . VAL A 1 90 ? -6.149 2.434 16.010 1.00 96.50 90 VAL A N 1
ATOM 719 C CA . VAL A 1 90 ? -4.988 3.045 16.679 1.00 96.50 90 VAL A CA 1
ATOM 720 C C . VAL A 1 90 ? -5.027 2.791 18.186 1.00 96.50 90 VAL A C 1
ATOM 722 O O . VAL A 1 90 ? -4.039 2.325 18.749 1.00 96.50 90 VAL A O 1
ATOM 725 N N . GLU A 1 91 ? -6.177 2.976 18.841 1.00 96.69 91 GLU A N 1
ATOM 726 C CA . GLU A 1 91 ? -6.282 2.716 20.283 1.00 96.69 91 GLU A CA 1
ATOM 727 C C . GLU A 1 91 ? -6.046 1.232 20.618 1.00 96.69 91 GLU A C 1
ATOM 729 O O . GLU A 1 91 ? -5.447 0.893 21.643 1.00 96.69 91 GLU A O 1
ATOM 734 N N . LYS A 1 92 ? -6.496 0.318 19.747 1.00 95.25 92 LYS A N 1
ATOM 735 C CA . LYS A 1 92 ? -6.354 -1.127 19.967 1.00 95.25 92 LYS A CA 1
ATOM 736 C C . LYS A 1 92 ? -4.962 -1.669 19.659 1.00 95.25 92 LYS A C 1
ATOM 738 O O . LYS A 1 92 ? -4.564 -2.610 20.343 1.00 95.25 92 LYS A O 1
ATOM 743 N N . THR A 1 93 ? -4.261 -1.145 18.653 1.00 94.56 93 THR A N 1
ATOM 744 C CA . THR A 1 93 ? -2.949 -1.671 18.232 1.00 94.56 93 THR A CA 1
ATOM 745 C C . THR A 1 93 ? -1.783 -0.888 18.812 1.00 94.56 93 THR A C 1
ATOM 747 O O . THR A 1 93 ? -0.810 -1.500 19.241 1.00 94.56 93 THR A O 1
ATOM 750 N N . GLU A 1 94 ? -1.897 0.438 18.871 1.00 92.50 94 GLU A N 1
ATOM 751 C CA . GLU A 1 94 ? -0.814 1.337 19.286 1.00 92.50 94 GLU A CA 1
ATOM 752 C C . GLU A 1 94 ? -0.976 1.843 20.727 1.00 92.50 94 GLU A C 1
ATOM 754 O O . GLU A 1 94 ? -0.066 2.467 21.266 1.00 92.50 94 GLU A O 1
ATOM 759 N N . HIS A 1 95 ? -2.123 1.572 21.366 1.00 94.38 95 HIS A N 1
ATOM 760 C CA . HIS A 1 95 ? -2.439 1.998 22.736 1.00 94.38 95 HIS A CA 1
ATOM 761 C C . HIS A 1 95 ? -2.345 3.518 22.959 1.00 94.38 95 HIS A C 1
ATOM 763 O O . HIS A 1 95 ? -1.978 3.969 24.044 1.00 94.38 95 HIS A O 1
ATOM 769 N N . MET A 1 96 ? -2.706 4.298 21.939 1.00 95.19 96 MET A N 1
ATOM 770 C CA . MET A 1 96 ? -2.752 5.762 21.976 1.00 95.19 96 MET A CA 1
ATOM 771 C C . MET A 1 96 ? -3.974 6.292 21.226 1.00 95.19 96 MET A C 1
ATOM 773 O O . MET A 1 96 ? -4.639 5.562 20.490 1.00 95.19 96 MET A O 1
ATOM 777 N N . THR A 1 97 ? -4.277 7.569 21.411 1.00 96.19 97 THR A N 1
ATOM 778 C CA . THR A 1 97 ? -5.300 8.267 20.633 1.00 96.19 97 THR A CA 1
ATOM 779 C C . THR A 1 97 ? -4.786 8.635 19.241 1.00 96.19 97 THR A C 1
ATOM 781 O O . THR A 1 97 ? -3.585 8.774 18.999 1.00 96.19 97 THR A O 1
ATOM 784 N N . THR A 1 98 ? -5.716 8.863 18.314 1.00 96.19 98 THR A N 1
ATOM 785 C CA . THR A 1 98 ? -5.409 9.403 16.983 1.00 96.19 98 THR A CA 1
ATOM 786 C C . THR A 1 98 ? -4.672 10.747 17.059 1.00 96.19 98 THR A C 1
ATOM 788 O O . THR A 1 98 ? -3.758 10.989 16.276 1.00 96.19 98 THR A O 1
ATOM 791 N N . GLU A 1 99 ? -5.035 11.614 18.009 1.00 96.81 99 GLU A N 1
ATOM 792 C CA . GLU A 1 99 ? -4.400 12.926 18.200 1.00 96.81 99 GLU A CA 1
ATOM 793 C C . GLU A 1 99 ? -2.932 12.799 18.630 1.00 96.81 99 GLU A C 1
ATOM 795 O O . GLU A 1 99 ? -2.060 13.478 18.085 1.00 96.81 99 GLU A O 1
ATOM 800 N N . GLU A 1 100 ? -2.638 11.886 19.558 1.00 97.50 100 GLU A N 1
ATOM 801 C CA . GLU A 1 100 ? -1.264 11.590 19.977 1.00 97.50 100 GLU A CA 1
ATOM 802 C C . GLU A 1 100 ? -0.434 11.033 18.816 1.00 97.50 100 GLU A C 1
ATOM 804 O O . GLU A 1 100 ? 0.691 11.485 18.595 1.00 97.50 100 GLU A O 1
ATOM 809 N N . LEU A 1 101 ? -1.002 10.110 18.028 1.00 96.81 101 LEU A N 1
ATOM 810 C CA . LEU A 1 101 ? -0.335 9.569 16.844 1.00 96.81 101 LEU A CA 1
ATOM 811 C C . LEU A 1 101 ? 0.003 10.676 15.836 1.00 96.81 101 LEU A C 1
ATOM 813 O O . LEU A 1 101 ? 1.144 10.755 15.382 1.00 96.81 101 LEU A O 1
ATOM 817 N N . PHE A 1 102 ? -0.953 11.547 15.501 1.00 97.12 102 PHE A N 1
ATOM 818 C CA . PHE A 1 102 ? -0.699 12.646 14.565 1.00 97.12 102 PHE A CA 1
ATOM 819 C C . PHE A 1 102 ? 0.311 13.651 15.111 1.00 97.12 102 PHE A C 1
ATOM 821 O O . PHE A 1 102 ? 1.181 14.074 14.363 1.00 97.12 102 PHE A O 1
ATOM 828 N N . THR A 1 103 ? 0.293 13.940 16.413 1.00 98.12 103 THR A N 1
ATOM 829 C CA . THR A 1 103 ? 1.317 14.791 17.042 1.00 98.12 103 THR A CA 1
ATOM 830 C C . THR A 1 103 ? 2.728 14.233 16.816 1.00 98.12 103 THR A C 1
ATOM 832 O O . THR A 1 103 ? 3.650 14.981 16.490 1.00 98.12 103 THR A O 1
ATOM 835 N N . ILE A 1 104 ? 2.907 12.914 16.950 1.00 97.06 104 ILE A N 1
ATOM 836 C CA . ILE A 1 104 ? 4.194 12.245 16.707 1.00 97.06 104 ILE A CA 1
ATOM 837 C C . ILE A 1 104 ? 4.571 12.293 15.220 1.00 97.06 104 ILE A C 1
ATOM 839 O O . ILE A 1 104 ? 5.721 12.584 14.888 1.00 97.06 104 ILE A O 1
ATOM 843 N N . LEU A 1 105 ? 3.624 11.991 14.326 1.00 96.94 105 LEU A N 1
ATOM 844 C CA . LEU A 1 105 ? 3.868 11.978 12.881 1.00 96.94 105 LEU A CA 1
ATOM 845 C C . LEU A 1 105 ? 4.179 13.378 12.337 1.00 96.94 105 LEU A C 1
ATOM 847 O O . LEU A 1 105 ? 5.063 13.505 11.491 1.00 96.94 105 LEU A O 1
ATOM 851 N N . ASP A 1 106 ? 3.517 14.412 12.853 1.00 98.25 106 ASP A N 1
ATOM 852 C CA . ASP A 1 106 ? 3.732 15.805 12.465 1.00 98.25 106 ASP A CA 1
ATOM 853 C C . ASP A 1 106 ? 5.111 16.309 12.923 1.00 98.25 106 ASP A C 1
ATOM 855 O O . ASP A 1 106 ? 5.845 16.884 12.115 1.00 98.25 106 ASP A O 1
ATOM 859 N N . ASP A 1 107 ? 5.526 16.039 14.172 1.00 98.25 107 ASP A N 1
ATOM 860 C CA . ASP A 1 107 ? 6.891 16.363 14.637 1.00 98.25 107 ASP A CA 1
ATOM 861 C C . ASP A 1 107 ? 7.948 15.632 13.797 1.00 98.25 107 ASP A C 1
ATOM 863 O O . ASP A 1 107 ? 8.948 16.219 13.370 1.00 98.25 107 ASP A O 1
ATOM 867 N N . PHE A 1 108 ? 7.720 14.344 13.520 1.00 98.19 108 PHE A N 1
ATOM 868 C CA . PHE A 1 108 ? 8.625 13.545 12.702 1.00 98.19 108 PHE A CA 1
ATOM 869 C C . PHE A 1 108 ? 8.757 14.106 11.282 1.00 98.19 108 PHE A C 1
ATOM 871 O O . PHE A 1 108 ? 9.877 14.258 10.782 1.00 98.19 108 PHE A O 1
ATOM 878 N N . GLU A 1 109 ? 7.641 14.439 10.633 1.00 97.88 109 GLU A N 1
ATOM 879 C CA . GLU A 1 109 ? 7.632 15.043 9.302 1.00 97.88 109 GLU A CA 1
ATOM 880 C C . GLU A 1 109 ? 8.404 16.362 9.313 1.00 97.88 109 GLU A C 1
ATOM 882 O O . GLU A 1 109 ? 9.349 16.520 8.538 1.00 97.88 109 GLU A O 1
ATOM 887 N N . GLN A 1 110 ? 8.098 17.261 10.253 1.00 98.31 110 GLN A N 1
ATOM 888 C CA . GLN A 1 110 ? 8.729 18.576 10.325 1.00 98.31 110 GLN A CA 1
ATOM 889 C C . GLN A 1 110 ? 10.252 18.465 10.467 1.00 98.31 110 GLN A C 1
ATOM 891 O O . GLN A 1 110 ? 11.006 19.197 9.821 1.00 98.31 110 GLN A O 1
ATOM 896 N N . ARG A 1 111 ? 10.720 17.520 11.287 1.00 98.25 111 ARG A N 1
ATOM 897 C CA . ARG A 1 111 ? 12.149 17.300 11.547 1.00 98.25 111 ARG A CA 1
ATOM 898 C C . ARG A 1 111 ? 12.874 16.596 10.402 1.00 98.25 111 ARG A C 1
ATOM 900 O O . ARG A 1 111 ? 14.095 16.717 10.301 1.00 98.25 111 ARG A O 1
ATOM 907 N N . THR A 1 112 ? 12.161 15.858 9.553 1.00 97.94 112 THR A N 1
ATOM 908 C CA . THR A 1 112 ? 12.753 15.088 8.444 1.00 97.94 112 THR A CA 1
ATOM 909 C C . THR A 1 112 ? 12.570 15.735 7.073 1.00 97.94 112 THR A C 1
ATOM 911 O O . THR A 1 112 ? 13.327 15.409 6.153 1.00 97.94 112 THR A O 1
ATOM 914 N N . ARG A 1 113 ? 11.654 16.701 6.937 1.00 98.00 113 ARG A N 1
ATOM 915 C CA . ARG A 1 113 ? 11.311 17.389 5.685 1.00 98.00 113 ARG A CA 1
ATOM 916 C C . ARG A 1 113 ? 12.531 17.895 4.928 1.00 98.00 113 ARG A C 1
ATOM 918 O O . ARG A 1 113 ? 12.733 17.528 3.774 1.00 98.00 113 ARG A O 1
ATOM 925 N N . GLU A 1 114 ? 13.390 18.678 5.577 1.00 98.12 114 GLU A N 1
ATOM 926 C CA . GLU A 1 114 ? 14.559 19.246 4.898 1.00 98.12 114 GLU A CA 1
ATOM 927 C C . GLU A 1 114 ? 15.549 18.174 4.429 1.00 98.12 114 GLU A C 1
ATOM 929 O O . GLU A 1 114 ? 16.173 18.311 3.377 1.00 98.12 114 GLU A O 1
ATOM 934 N N . ALA A 1 115 ? 15.729 17.109 5.216 1.00 97.69 115 ALA A N 1
ATOM 935 C CA . ALA A 1 115 ? 16.608 16.010 4.841 1.00 97.69 115 ALA A CA 1
ATOM 936 C C . ALA A 1 115 ? 16.054 15.269 3.619 1.00 97.69 115 ALA A C 1
ATOM 938 O O . ALA A 1 115 ? 16.799 15.045 2.667 1.00 97.69 115 ALA A O 1
ATOM 939 N N . ASN A 1 116 ? 14.751 14.982 3.613 1.00 95.44 116 ASN A N 1
ATOM 940 C CA . ASN A 1 116 ? 14.061 14.390 2.473 1.00 95.44 116 ASN A CA 1
ATOM 941 C C . ASN A 1 116 ? 14.191 15.268 1.214 1.00 95.44 116 ASN A C 1
ATOM 943 O O . ASN A 1 116 ? 14.603 14.787 0.161 1.00 95.44 116 ASN A O 1
ATOM 947 N N . GLU A 1 117 ? 13.938 16.575 1.322 1.00 96.44 117 GLU A N 1
ATOM 948 C CA . GLU A 1 117 ? 14.079 17.510 0.198 1.00 96.44 117 GLU A CA 1
ATOM 949 C C . GLU A 1 117 ? 15.509 17.566 -0.354 1.00 96.44 117 GLU A C 1
ATOM 951 O O . GLU A 1 117 ? 15.702 17.613 -1.571 1.00 96.44 117 GLU A O 1
ATOM 956 N N . ARG A 1 118 ? 16.529 17.544 0.517 1.00 97.31 118 ARG A N 1
ATOM 957 C CA . ARG A 1 118 ? 17.933 17.462 0.085 1.00 97.31 118 ARG A CA 1
ATOM 958 C C . ARG A 1 118 ? 18.215 16.154 -0.647 1.00 97.31 118 ARG A C 1
ATOM 960 O O . ARG A 1 118 ? 18.857 16.190 -1.693 1.00 97.31 118 ARG A O 1
ATOM 967 N N . SER A 1 119 ? 17.720 15.027 -0.140 1.00 94.62 119 SER A N 1
ATOM 968 C CA . SER A 1 119 ? 17.877 13.721 -0.788 1.00 94.62 119 SER A CA 1
ATOM 969 C C . SER A 1 119 ? 17.219 13.674 -2.168 1.00 94.62 119 SER A C 1
ATOM 971 O O . SER A 1 119 ? 17.830 13.168 -3.106 1.00 94.62 119 SER A O 1
ATOM 973 N N . LE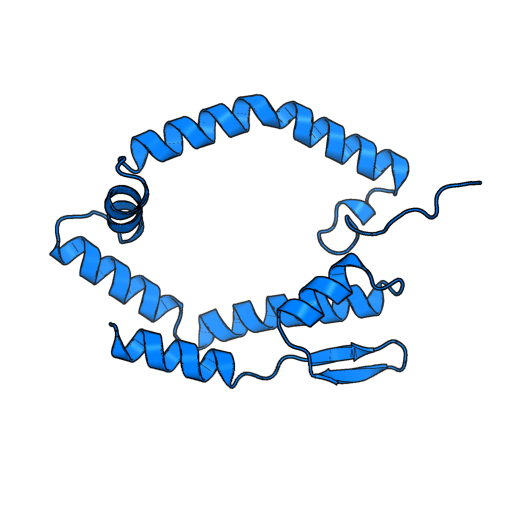U A 1 120 ? 16.026 14.256 -2.330 1.00 93.00 120 LEU A N 1
ATOM 974 C CA . LEU A 1 120 ? 15.353 14.345 -3.631 1.00 93.00 120 LEU A CA 1
ATOM 975 C C . LEU A 1 120 ? 16.117 15.246 -4.612 1.00 93.00 120 LEU A C 1
ATOM 977 O O . LEU A 1 120 ? 16.323 14.862 -5.760 1.00 93.00 120 LEU A O 1
ATOM 981 N N . LYS A 1 121 ? 16.604 16.410 -4.162 1.00 94.62 121 LYS A N 1
ATOM 982 C CA . LYS A 1 121 ? 17.438 17.299 -4.994 1.00 94.62 121 LYS A CA 1
ATOM 983 C C . LYS A 1 121 ? 18.730 16.616 -5.437 1.00 94.62 121 LYS A C 1
ATOM 985 O O . LYS A 1 121 ? 19.115 16.741 -6.595 1.00 94.62 121 LYS A O 1
ATOM 990 N N . GLN A 1 122 ? 19.376 15.879 -4.535 1.00 94.88 122 GLN A N 1
ATOM 991 C CA . GLN A 1 122 ? 20.577 15.113 -4.858 1.00 94.88 122 GLN A CA 1
ATOM 992 C C . GLN A 1 122 ? 20.273 14.027 -5.896 1.00 94.88 122 GLN A C 1
ATOM 994 O O . GLN A 1 122 ? 20.973 13.929 -6.899 1.00 94.88 122 GLN A O 1
ATOM 999 N N . LEU A 1 123 ? 19.181 13.277 -5.715 1.00 91.56 123 LEU A N 1
ATOM 1000 C CA . LEU A 1 123 ? 18.745 12.263 -6.674 1.00 91.56 123 LEU A CA 1
ATOM 1001 C C . LEU A 1 123 ? 18.506 12.860 -8.069 1.00 91.56 123 LEU A C 1
ATOM 1003 O O . LEU A 1 123 ? 19.003 12.320 -9.055 1.00 91.56 123 LEU A O 1
ATOM 1007 N N . ALA A 1 124 ? 17.790 13.984 -8.156 1.00 92.69 124 ALA A N 1
ATOM 1008 C CA . ALA A 1 124 ? 17.540 14.669 -9.423 1.00 92.69 124 ALA A CA 1
ATOM 1009 C C . ALA A 1 124 ? 18.830 15.204 -10.063 1.00 92.69 124 ALA A C 1
ATOM 1011 O O . ALA A 1 124 ? 18.996 15.106 -11.277 1.00 92.69 124 ALA A O 1
ATOM 1012 N N . SER A 1 125 ? 19.770 15.714 -9.261 1.00 94.38 125 SER A N 1
ATOM 1013 C CA . SER A 1 125 ? 21.089 16.140 -9.743 1.00 94.38 125 SER A CA 1
ATOM 1014 C C . SER A 1 125 ? 21.889 14.975 -10.334 1.00 94.38 125 SER A C 1
ATOM 1016 O O . SER A 1 125 ? 22.536 15.137 -11.366 1.00 94.38 125 SER A O 1
ATOM 1018 N N . ASP A 1 126 ? 21.839 13.802 -9.702 1.00 92.19 126 ASP A N 1
ATOM 1019 C CA . ASP A 1 126 ? 22.649 12.645 -10.096 1.00 92.19 126 ASP A CA 1
ATOM 1020 C C . ASP A 1 126 ? 22.034 11.851 -11.259 1.00 92.19 126 ASP A C 1
ATOM 1022 O O . ASP A 1 126 ? 22.753 11.201 -12.021 1.00 92.19 126 ASP A O 1
ATOM 1026 N N . LYS A 1 127 ? 20.701 11.861 -11.381 1.00 86.50 127 LYS A N 1
ATOM 1027 C CA . LYS A 1 127 ? 19.932 10.961 -12.264 1.00 86.50 127 LYS A CA 1
ATOM 1028 C C . LYS A 1 127 ? 18.999 11.670 -13.240 1.00 86.50 127 LYS A C 1
ATOM 1030 O O . LYS A 1 127 ? 18.375 11.014 -14.072 1.00 86.50 127 LYS A O 1
ATOM 1035 N N . GLY A 1 128 ? 18.902 12.991 -13.144 1.00 88.62 128 GLY A N 1
ATOM 1036 C CA . GLY A 1 128 ? 17.922 13.804 -13.850 1.00 88.62 128 GLY A CA 1
ATOM 1037 C C . GLY A 1 128 ? 16.558 13.833 -13.155 1.00 88.62 128 GLY A C 1
ATOM 1038 O O . GLY A 1 128 ? 16.192 12.940 -12.393 1.00 88.62 128 GLY A O 1
ATOM 1039 N N . GLU A 1 129 ? 15.766 14.855 -13.481 1.00 88.19 129 GLU A N 1
ATOM 1040 C CA . GLU A 1 129 ? 14.422 15.097 -12.924 1.00 88.19 129 GLU A CA 1
ATOM 1041 C C . GLU A 1 129 ? 13.468 13.908 -13.084 1.00 88.19 129 GLU A C 1
ATOM 1043 O O . GLU A 1 129 ? 12.591 13.675 -12.253 1.00 88.19 129 GLU A O 1
ATOM 1048 N N . GLN A 1 130 ? 13.655 13.105 -14.135 1.00 83.31 130 GLN A N 1
ATOM 1049 C CA . GLN A 1 130 ? 12.829 11.924 -14.360 1.00 83.31 130 GLN A CA 1
ATOM 1050 C C . GLN A 1 130 ? 12.945 10.915 -13.219 1.00 83.31 130 GLN A C 1
ATOM 1052 O O . GLN A 1 130 ? 11.972 10.214 -12.979 1.00 83.31 130 GLN A O 1
ATOM 1057 N N . ALA A 1 131 ? 14.056 10.857 -12.478 1.00 81.75 131 ALA A N 1
ATOM 1058 C CA . ALA A 1 131 ? 14.226 9.960 -11.332 1.00 81.75 131 ALA A CA 1
ATOM 1059 C C . ALA A 1 131 ? 13.297 10.276 -10.147 1.00 81.75 131 ALA A C 1
ATOM 1061 O O . ALA A 1 131 ? 13.160 9.456 -9.245 1.00 81.75 131 ALA A O 1
ATOM 1062 N N . LEU A 1 132 ? 12.632 11.435 -10.148 1.00 84.56 132 LEU A N 1
ATOM 1063 C CA . LEU A 1 132 ? 11.634 11.783 -9.137 1.00 84.56 132 LEU A CA 1
ATOM 1064 C C . LEU A 1 132 ? 10.260 11.161 -9.409 1.00 84.56 132 LEU A C 1
ATOM 1066 O O . LEU A 1 132 ? 9.379 11.213 -8.552 1.00 84.56 132 LEU A O 1
ATOM 1070 N N . THR A 1 133 ? 10.052 10.554 -10.580 1.00 78.12 133 THR A N 1
ATOM 1071 C CA . THR A 1 133 ? 8.824 9.796 -10.829 1.00 78.12 133 THR A CA 1
ATOM 1072 C C . THR A 1 133 ? 8.904 8.443 -10.117 1.00 78.12 133 THR A C 1
ATOM 1074 O O . THR A 1 133 ? 9.956 7.805 -10.099 1.00 78.12 133 THR A O 1
ATOM 1077 N N . GLY A 1 134 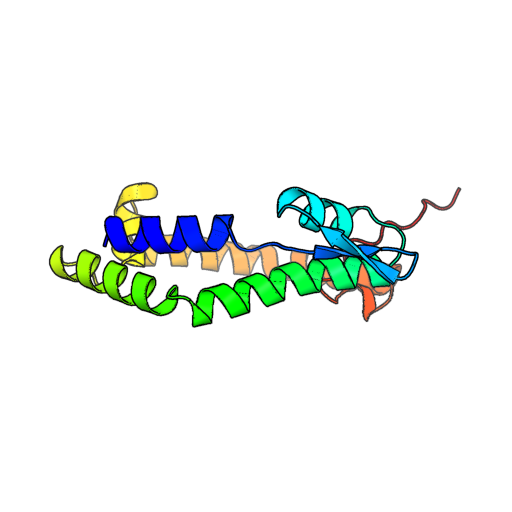? 7.800 7.981 -9.517 1.00 65.50 134 GLY A N 1
ATOM 1078 C CA . GLY A 1 134 ? 7.769 6.786 -8.652 1.00 65.50 134 GLY A CA 1
ATOM 1079 C C . GLY A 1 134 ? 8.229 5.461 -9.290 1.00 65.50 134 GLY A C 1
ATOM 1080 O O . GLY A 1 134 ? 8.326 4.458 -8.593 1.00 65.50 134 GLY A O 1
ATOM 1081 N N . ILE A 1 135 ? 8.526 5.450 -10.594 1.00 62.19 135 ILE A N 1
ATOM 1082 C CA . ILE A 1 135 ? 8.952 4.283 -11.386 1.00 62.19 135 ILE A CA 1
ATOM 1083 C C . ILE A 1 135 ? 10.481 4.267 -11.613 1.00 62.19 135 ILE A C 1
ATOM 1085 O O . ILE A 1 135 ? 11.074 3.215 -11.855 1.00 62.19 135 ILE A O 1
ATOM 1089 N N . THR A 1 136 ? 11.137 5.425 -11.555 1.00 55.09 136 THR A N 1
ATOM 1090 C CA . THR A 1 136 ? 12.551 5.632 -11.936 1.00 55.09 136 THR A CA 1
ATOM 1091 C C . THR A 1 136 ? 13.454 5.976 -10.759 1.00 55.09 136 THR A C 1
ATOM 1093 O O . THR A 1 136 ? 14.672 5.905 -10.902 1.00 55.09 136 THR A O 1
ATOM 1096 N N . SER A 1 137 ? 12.904 6.269 -9.579 1.00 51.47 137 SER A N 1
ATOM 1097 C CA . SER A 1 137 ? 13.693 6.501 -8.359 1.00 51.47 137 SER A CA 1
ATOM 1098 C C . SER A 1 137 ? 14.530 5.285 -7.926 1.00 51.47 137 SER A C 1
ATOM 1100 O O . SER A 1 137 ? 15.464 5.424 -7.139 1.00 51.47 137 SER A O 1
ATOM 1102 N N . THR A 1 138 ? 14.239 4.098 -8.471 1.00 50.75 138 THR A N 1
ATOM 1103 C CA . THR A 1 138 ? 14.941 2.832 -8.215 1.00 50.75 138 THR A CA 1
ATOM 1104 C C . THR A 1 138 ? 16.032 2.496 -9.236 1.00 50.75 138 THR A C 1
ATOM 1106 O O . THR A 1 138 ? 16.717 1.490 -9.053 1.00 50.75 138 THR A O 1
ATOM 1109 N N . SER A 1 139 ? 16.246 3.299 -10.293 1.00 47.66 139 SER A N 1
ATOM 1110 C CA . SER A 1 139 ? 17.271 2.984 -11.299 1.00 47.66 139 SER A CA 1
ATOM 1111 C C . SER A 1 139 ? 18.682 3.146 -10.718 1.00 47.66 139 SER A C 1
ATOM 1113 O O . SER A 1 139 ? 19.208 4.259 -10.569 1.00 47.66 139 SER A O 1
ATOM 1115 N N . HIS A 1 140 ? 19.297 2.015 -10.375 1.00 45.78 140 HIS A N 1
ATOM 1116 C CA . HIS A 1 140 ? 20.688 1.926 -9.950 1.00 45.78 140 HIS A CA 1
ATOM 1117 C C . HIS A 1 140 ? 21.586 2.546 -11.033 1.00 45.78 140 HIS A C 1
ATOM 1119 O O . HIS A 1 140 ? 21.412 2.279 -12.218 1.00 45.78 140 HIS A O 1
ATOM 1125 N N . SER A 1 141 ? 22.539 3.407 -10.650 1.00 38.00 141 SER A N 1
ATOM 1126 C CA . SER A 1 141 ? 23.641 3.713 -11.582 1.00 38.00 141 SER A CA 1
ATOM 1127 C C . SER A 1 141 ? 24.524 2.487 -11.542 1.00 38.00 141 SER A C 1
ATOM 1129 O O . SER A 1 141 ? 24.835 2.057 -10.428 1.00 38.00 141 SER A O 1
ATOM 1131 N N . PRO A 1 142 ? 25.018 1.984 -12.679 1.00 38.03 142 PRO A N 1
ATOM 1132 C CA . PRO A 1 142 ? 26.247 1.223 -12.623 1.00 38.03 142 PRO A CA 1
ATOM 1133 C C . PRO A 1 142 ? 27.281 2.155 -11.986 1.00 38.03 142 PRO A C 1
ATOM 1135 O O . PRO A 1 142 ? 27.463 3.288 -12.442 1.00 38.03 142 PRO A O 1
ATOM 1138 N N . ALA A 1 143 ? 27.874 1.728 -10.873 1.00 34.38 143 ALA A N 1
ATOM 1139 C CA . ALA A 1 143 ? 29.014 2.417 -10.297 1.00 34.38 143 ALA A CA 1
ATOM 1140 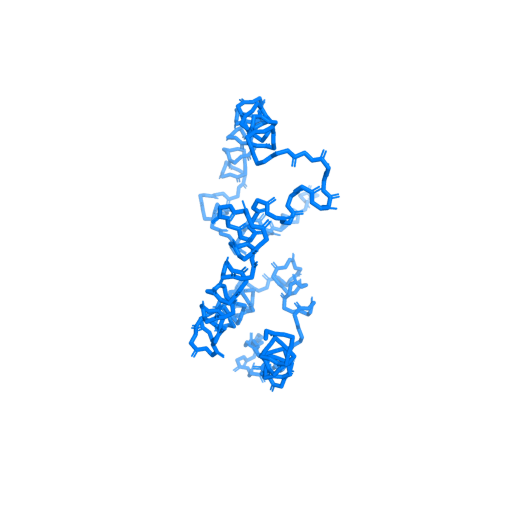C C . ALA A 1 143 ? 30.038 2.637 -11.420 1.00 34.38 143 ALA A C 1
ATOM 1142 O O . ALA A 1 143 ? 30.438 1.675 -12.076 1.00 34.38 143 ALA A O 1
ATOM 1143 N N . MET A 1 144 ? 30.403 3.896 -11.680 1.00 31.73 144 MET A N 1
ATOM 1144 C CA . MET A 1 144 ? 31.531 4.197 -12.554 1.00 31.73 144 MET A CA 1
ATOM 1145 C C . MET A 1 144 ? 32.785 3.605 -11.904 1.00 31.73 144 MET A C 1
ATOM 1147 O O . MET A 1 144 ? 33.235 4.104 -10.870 1.00 31.73 144 MET A O 1
ATOM 1151 N N . LEU A 1 145 ? 33.293 2.524 -12.494 1.00 33.81 145 LEU A N 1
ATOM 1152 C CA . LEU A 1 145 ? 34.697 2.128 -12.411 1.00 33.81 145 LEU A CA 1
ATOM 1153 C C . LEU A 1 145 ? 35.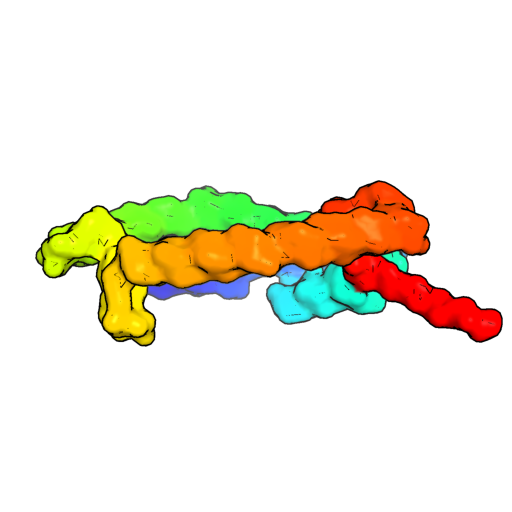463 2.809 -13.544 1.00 33.81 145 LEU A C 1
ATOM 1155 O O . LEU A 1 145 ? 34.908 2.858 -14.667 1.00 33.81 145 LEU A O 1
#

Organism: NCBI:txid1481914

Sequence (145 aa):
MIEFEAELFEKKQAHQLSYVDENGNSVDASLPVLASIIRTNENADVRQSAHKALLDLEQWLLQNGFIELVKLRNKFAQSLGYGSFFDYSVEKTEHMTTEELFTILDDFEQRTREANERSLKQLASDKGEQALTGITSTSHSPAML

Radius of gyration: 20.33 Å; chains: 1; bounding box: 56×34×48 Å

InterPro domains:
  IPR024077 Neurolysin/Thimet oligopeptidase, domain 2 [G3DSA:1.10.1370.10] (3-140)

pLDDT: mean 90.87, std 14.15, range [31.73, 98.31]

Foldseek 3Di:
DVVLVVVLVVVLVVDWFWFQDPVRDTDTDDPVRLVCCLQDPQDLRRNVRSVVSVVVSVVVSVVRCVVVVQVVLQVVCVVVVDNGNVQVVCCVPVVDGPVVVVVVVVVVCVVCVVVVVVVLVVLCVVPNPVCPPPRNVNNDDPPDD